Protein AF-A0A920EA12-F1 (afdb_monomer)

Radius of gyration: 15.2 Å; Cα contacts (8 Å, |Δi|>4): 174; chains: 1; bounding box: 34×19×50 Å

Mean predicted aligned error: 8.86 Å

pLDDT: mean 74.28, std 13.01, range [37.59, 93.5]

Sequence (93 aa):
MTLSNTHAVFYHITESSNSSDNLTNSNDGWNYKFRLHLTRLGQPQLVSLYQISIVDQSPKPKLSWKNEFELIHRKKDGSEEIYNLQKISPQMF

Secondary structure (DSSP, 8-state):
----SEEEEEEEEEEEEEE--TTSSS--EEEEEEEEEEEETT----EEEEEEEEEES-SS--EEEEETTEEEEE-TTS-EEEEEHHHH-GGG-

Structure (mmCIF, N/CA/C/O backbone):
data_AF-A0A920EA12-F1
#
_entry.id   AF-A0A920EA12-F1
#
loop_
_atom_sit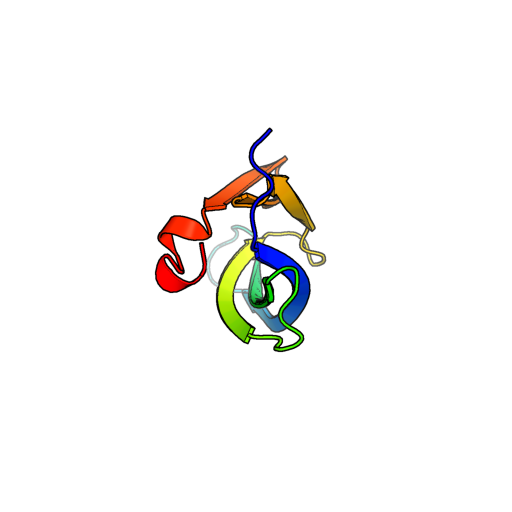e.group_PDB
_atom_site.id
_atom_site.type_symbol
_atom_site.label_atom_id
_atom_site.label_alt_id
_atom_site.label_comp_id
_atom_site.label_asym_id
_atom_site.label_entity_id
_atom_site.label_seq_id
_atom_site.pdbx_PDB_ins_code
_atom_site.Cartn_x
_atom_site.Cartn_y
_atom_site.Cartn_z
_atom_site.occupancy
_atom_site.B_iso_or_equiv
_atom_site.auth_seq_id
_atom_site.auth_comp_id
_atom_site.auth_asym_id
_atom_site.auth_atom_id
_atom_site.pdbx_PDB_model_num
ATOM 1 N N . MET A 1 1 ? 2.452 1.130 25.468 1.00 37.59 1 MET A N 1
ATOM 2 C CA . MET A 1 1 ? 2.196 0.767 24.061 1.00 37.59 1 MET A CA 1
ATOM 3 C C . MET A 1 1 ? 0.723 0.985 23.805 1.00 37.59 1 MET A C 1
ATOM 5 O O . MET A 1 1 ? -0.090 0.290 24.398 1.00 37.59 1 MET A O 1
ATOM 9 N N . THR A 1 2 ? 0.379 2.004 23.030 1.00 41.59 2 THR A N 1
ATOM 10 C CA . THR A 1 2 ? -0.998 2.237 22.594 1.00 41.59 2 THR A CA 1
ATOM 11 C C . THR A 1 2 ? -1.243 1.281 21.434 1.00 41.59 2 THR A C 1
ATOM 13 O O . THR A 1 2 ? -0.573 1.386 20.415 1.00 41.59 2 THR A O 1
ATOM 16 N N . LEU A 1 3 ? -2.114 0.289 21.609 1.00 50.06 3 LEU A N 1
ATOM 17 C CA . LEU A 1 3 ? -2.512 -0.589 20.510 1.00 50.06 3 LEU A CA 1
ATOM 18 C C . LEU A 1 3 ? -3.355 0.242 19.539 1.00 50.06 3 LEU A C 1
ATOM 20 O O . LEU A 1 3 ? -4.411 0.742 19.921 1.00 50.06 3 LEU A O 1
ATOM 24 N N . SER A 1 4 ? -2.884 0.424 18.305 1.00 56.97 4 SER A N 1
ATOM 25 C CA . SER A 1 4 ? -3.712 1.011 17.253 1.00 56.97 4 SER A CA 1
ATOM 26 C C . SER A 1 4 ? -4.927 0.127 16.999 1.00 56.97 4 SER A C 1
ATOM 28 O O . SE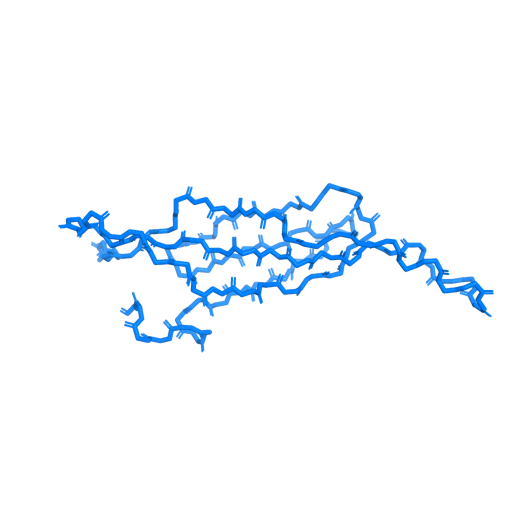R A 1 4 ? -4.816 -1.083 16.799 1.00 56.97 4 SER A O 1
ATOM 30 N N . ASN A 1 5 ? -6.102 0.749 16.972 1.00 64.50 5 ASN A N 1
ATOM 31 C CA . ASN A 1 5 ? -7.357 0.068 16.677 1.00 64.50 5 ASN A CA 1
ATOM 32 C C . ASN A 1 5 ? -7.487 -0.313 15.195 1.00 64.50 5 ASN A C 1
ATOM 34 O O . ASN A 1 5 ? -8.457 -0.975 14.840 1.00 64.50 5 ASN A O 1
ATOM 38 N N . THR A 1 6 ? -6.539 0.066 14.331 1.00 64.25 6 THR A N 1
ATOM 39 C CA . THR A 1 6 ? -6.604 -0.149 12.881 1.00 64.25 6 THR A CA 1
ATOM 40 C C . THR A 1 6 ? -5.377 -0.913 12.404 1.00 64.25 6 THR A C 1
ATOM 42 O O . THR A 1 6 ? -4.243 -0.496 12.624 1.00 64.25 6 THR A O 1
ATOM 45 N N . HIS A 1 7 ? -5.623 -2.035 11.732 1.00 66.81 7 HIS A N 1
ATOM 46 C CA . HIS A 1 7 ? -4.605 -2.883 11.123 1.00 66.81 7 HIS A CA 1
ATOM 47 C C . HIS A 1 7 ? -4.959 -3.086 9.651 1.00 66.81 7 HIS A C 1
ATOM 49 O O . HIS A 1 7 ? -6.122 -3.299 9.308 1.00 66.81 7 HIS A O 1
ATOM 55 N N . ALA A 1 8 ? -3.982 -3.058 8.749 1.00 67.94 8 ALA A N 1
ATOM 56 C CA . ALA A 1 8 ? -4.237 -3.579 7.414 1.00 67.94 8 ALA A CA 1
ATOM 57 C C . ALA A 1 8 ? -4.135 -5.091 7.397 1.00 67.94 8 ALA A C 1
ATOM 59 O O . ALA A 1 8 ? -3.260 -5.670 8.037 1.00 67.94 8 ALA A O 1
ATOM 60 N N . VAL A 1 9 ? -4.990 -5.710 6.594 1.00 69.25 9 VAL A N 1
ATOM 61 C CA . VAL A 1 9 ? -5.011 -7.168 6.477 1.00 69.25 9 VAL A CA 1
ATOM 62 C C . VAL A 1 9 ? -4.266 -7.613 5.224 1.00 69.25 9 VAL A C 1
ATOM 64 O O . VAL A 1 9 ? -3.507 -8.575 5.274 1.00 69.25 9 VAL A O 1
ATOM 67 N N . PHE A 1 10 ? -4.439 -6.908 4.102 1.00 73.25 10 PHE A N 1
ATOM 68 C CA . PHE A 1 10 ? -3.760 -7.223 2.844 1.00 73.25 10 PHE A CA 1
ATOM 69 C C . PHE A 1 10 ? -3.827 -6.057 1.845 1.00 73.25 10 PHE A C 1
ATOM 71 O O . PHE A 1 10 ? -4.660 -5.152 1.948 1.00 73.25 10 PHE A O 1
ATOM 78 N N . TYR A 1 11 ? -2.956 -6.109 0.839 1.00 76.06 11 TYR A N 1
ATOM 79 C CA . TYR A 1 11 ? -3.014 -5.277 -0.360 1.00 76.06 11 TYR A CA 1
ATOM 80 C C . TYR A 1 11 ? -3.149 -6.169 -1.598 1.00 76.06 11 TYR A C 1
ATOM 82 O O . TYR A 1 11 ? -2.774 -7.340 -1.568 1.00 76.06 11 TYR A O 1
ATOM 90 N N . HIS A 1 12 ? -3.654 -5.621 -2.702 1.00 80.00 12 HIS A N 1
ATOM 91 C CA . HIS A 1 12 ? -3.527 -6.255 -4.016 1.00 80.00 12 HIS A CA 1
ATOM 92 C C . HIS A 1 12 ? -3.201 -5.222 -5.091 1.00 80.00 12 HIS A C 1
ATOM 94 O O . HIS A 1 12 ? -3.564 -4.052 -4.968 1.00 80.00 12 HIS A O 1
ATOM 100 N N . ILE A 1 13 ? -2.521 -5.663 -6.146 1.00 80.00 13 ILE A N 1
ATOM 101 C CA . ILE A 1 13 ? -2.216 -4.845 -7.320 1.00 80.00 13 ILE A CA 1
ATOM 10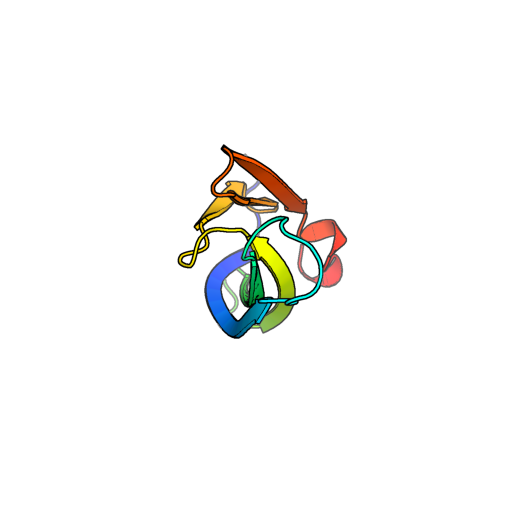2 C C . ILE A 1 13 ? -3.495 -4.742 -8.154 1.00 80.00 13 ILE A C 1
ATOM 104 O O . ILE A 1 13 ? -4.011 -5.757 -8.613 1.00 80.00 13 ILE A O 1
ATOM 108 N N . THR A 1 14 ? -4.032 -3.535 -8.314 1.00 77.50 14 THR A N 1
ATOM 109 C CA . THR A 1 14 ? -5.193 -3.277 -9.180 1.00 77.50 14 THR A CA 1
ATOM 110 C C . THR A 1 14 ? -4.783 -2.980 -10.612 1.00 77.50 14 THR A C 1
ATOM 112 O O . THR A 1 14 ? -5.537 -3.266 -11.532 1.00 77.50 14 THR A O 1
ATOM 115 N N . GLU A 1 15 ? -3.599 -2.400 -1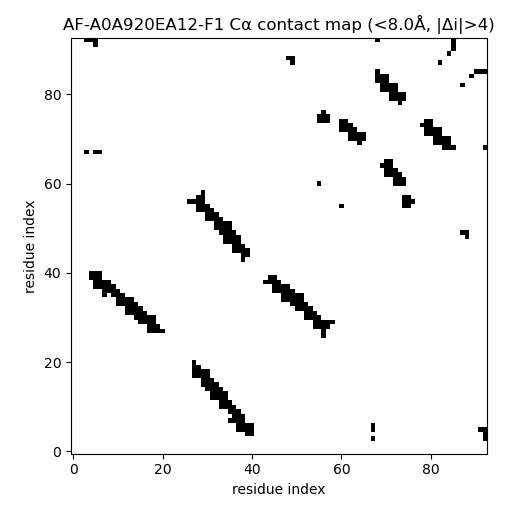0.802 1.00 77.38 15 GLU A N 1
ATOM 116 C CA . GLU A 1 15 ? -3.041 -2.094 -12.117 1.00 77.38 15 GLU A CA 1
ATOM 117 C C . GLU A 1 15 ? -1.531 -2.320 -12.069 1.00 77.38 15 GLU A C 1
ATOM 119 O O . GLU A 1 15 ? -0.876 -1.911 -11.107 1.00 77.38 15 GLU A O 1
ATOM 124 N N . SER A 1 16 ? -0.984 -2.952 -13.106 1.00 76.56 16 SER A N 1
ATOM 125 C CA . SER A 1 16 ? 0.456 -2.995 -13.357 1.00 76.56 16 SER A CA 1
ATOM 126 C C . SER A 1 16 ? 0.720 -2.732 -14.829 1.00 76.56 16 SER A C 1
ATOM 128 O O . SER A 1 16 ? 0.181 -3.441 -15.682 1.00 76.56 16 SER A O 1
ATOM 130 N N . SER A 1 17 ? 1.568 -1.758 -15.126 1.00 78.56 17 SER A N 1
ATOM 131 C CA . SER A 1 17 ? 1.998 -1.462 -16.488 1.00 78.56 17 SER A CA 1
ATOM 132 C C . SER A 1 17 ? 3.502 -1.251 -16.535 1.00 78.56 17 SER A C 1
ATOM 134 O O . SER A 1 17 ? 4.112 -0.758 -15.586 1.00 78.56 17 SER A O 1
ATOM 136 N N . ASN A 1 18 ? 4.102 -1.644 -17.652 1.00 75.06 18 ASN A N 1
ATOM 137 C CA . ASN A 1 18 ? 5.481 -1.306 -17.955 1.00 75.06 18 ASN A CA 1
ATOM 138 C C . ASN A 1 18 ? 5.476 0.050 -18.674 1.00 75.06 18 ASN A C 1
ATOM 140 O O . ASN A 1 18 ? 4.826 0.179 -19.712 1.00 75.06 18 ASN A O 1
ATOM 144 N N . SER A 1 19 ? 6.154 1.058 -18.128 1.00 63.88 19 SER A N 1
ATOM 145 C CA . SER A 1 19 ? 6.477 2.266 -18.885 1.00 63.88 19 SER A CA 1
ATOM 146 C C . SER A 1 19 ? 7.783 2.024 -19.627 1.00 63.88 19 SER A C 1
ATOM 148 O O . SER A 1 19 ? 8.859 2.385 -19.156 1.00 63.88 19 SER A O 1
ATOM 150 N N . SER A 1 20 ? 7.680 1.407 -20.800 1.00 53.50 20 SER A N 1
ATOM 151 C CA . SER A 1 20 ? 8.726 1.484 -21.813 1.00 53.50 20 SER A CA 1
ATOM 152 C C . SER A 1 20 ? 8.465 2.736 -22.653 1.00 53.50 20 SER A C 1
ATOM 154 O O . SER A 1 20 ? 7.961 2.636 -23.774 1.00 53.50 20 SER A O 1
ATOM 156 N N . ASP A 1 21 ? 8.705 3.925 -22.092 1.00 45.50 21 ASP A N 1
ATOM 157 C CA . ASP A 1 21 ? 8.628 5.148 -22.894 1.00 45.50 21 ASP A CA 1
ATOM 158 C C . ASP A 1 21 ? 9.882 5.219 -23.773 1.00 45.50 21 ASP A C 1
ATOM 160 O O . ASP A 1 21 ? 10.996 5.514 -23.340 1.00 45.50 21 ASP A O 1
ATOM 164 N N . ASN A 1 22 ? 9.683 4.839 -25.031 1.00 44.34 22 ASN A N 1
ATOM 165 C CA . ASN A 1 22 ? 10.700 4.441 -25.999 1.00 44.34 22 ASN A CA 1
ATOM 166 C C . ASN A 1 22 ? 11.417 5.640 -26.659 1.00 44.34 22 ASN A C 1
ATOM 168 O O . ASN A 1 22 ? 11.707 5.613 -27.853 1.00 44.34 22 ASN A O 1
ATOM 172 N N . LEU A 1 23 ? 11.655 6.728 -25.916 1.00 44.34 23 LEU A N 1
ATOM 173 C CA . LEU A 1 23 ? 12.203 7.978 -26.468 1.00 44.34 23 LEU A CA 1
ATOM 174 C C . LEU A 1 23 ? 13.454 8.508 -25.765 1.00 44.34 23 LEU A C 1
ATOM 176 O O . LEU A 1 23 ? 14.163 9.325 -26.349 1.00 44.34 23 LEU A O 1
ATOM 180 N N . THR A 1 24 ? 13.806 8.004 -24.584 1.00 44.56 24 THR A N 1
ATOM 181 C CA . THR A 1 24 ? 15.067 8.3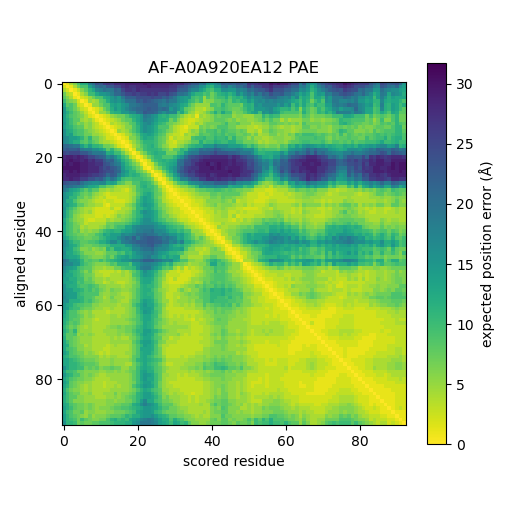56 -23.917 1.00 44.56 24 THR A CA 1
ATOM 182 C C . THR A 1 24 ? 15.537 7.185 -23.061 1.00 44.56 24 THR A C 1
ATOM 184 O O . THR A 1 24 ? 14.798 6.736 -22.194 1.00 44.56 24 THR A O 1
ATOM 187 N N . ASN A 1 25 ? 16.757 6.696 -23.304 1.00 45.38 25 ASN A N 1
ATOM 188 C CA . ASN A 1 25 ? 17.457 5.625 -22.574 1.00 45.38 25 ASN A CA 1
ATOM 189 C C . ASN A 1 25 ? 17.606 5.894 -21.056 1.00 45.38 25 ASN A C 1
ATOM 191 O O . ASN A 1 25 ? 18.714 6.090 -20.556 1.00 45.38 25 ASN A O 1
ATOM 195 N N . SER A 1 26 ? 16.523 5.892 -20.287 1.00 50.72 26 SER A N 1
ATOM 196 C CA . SER A 1 26 ? 16.598 6.011 -18.832 1.00 50.72 26 SER A CA 1
ATOM 197 C C . SER A 1 26 ? 15.429 5.303 -18.156 1.00 50.72 26 SER A C 1
ATOM 199 O O . SER A 1 26 ? 14.443 5.924 -17.772 1.00 50.72 26 SER A O 1
ATOM 201 N N . ASN A 1 27 ? 15.653 4.003 -17.955 1.00 54.97 27 ASN A N 1
ATOM 202 C CA . ASN A 1 27 ? 15.003 3.087 -17.018 1.00 54.97 27 ASN A CA 1
ATOM 203 C C . ASN A 1 27 ? 13.607 2.582 -17.395 1.00 54.97 27 ASN A C 1
ATOM 205 O O . ASN A 1 27 ? 12.599 3.221 -17.109 1.00 54.97 27 ASN A O 1
ATOM 209 N N . ASP A 1 28 ? 13.574 1.345 -17.900 1.00 65.06 28 ASP A N 1
ATOM 210 C CA . ASP A 1 28 ? 12.391 0.485 -17.866 1.00 65.06 28 ASP A CA 1
ATOM 211 C C . ASP A 1 28 ? 11.822 0.468 -16.437 1.00 65.06 28 ASP A C 1
ATOM 213 O O . ASP A 1 28 ? 12.447 -0.031 -15.492 1.00 65.06 28 ASP A O 1
ATOM 217 N N . GLY A 1 29 ? 10.654 1.083 -16.272 1.00 72.00 29 GLY A N 1
ATOM 218 C CA . GLY A 1 29 ? 9.978 1.252 -14.994 1.00 72.00 29 GLY A CA 1
ATOM 219 C C . GLY A 1 29 ? 8.635 0.540 -14.994 1.00 72.00 29 GLY A C 1
ATOM 220 O O . GLY A 1 29 ? 7.914 0.522 -15.987 1.00 72.00 29 GLY A O 1
ATOM 221 N N . TRP A 1 30 ? 8.274 -0.039 -13.862 1.00 79.31 30 TRP A N 1
ATOM 222 C CA . TRP A 1 30 ? 6.960 -0.602 -13.616 1.00 79.31 30 TRP A CA 1
ATOM 223 C C . TRP A 1 30 ? 6.138 0.369 -12.778 1.00 79.31 30 TRP A C 1
ATOM 225 O O . TRP A 1 30 ? 6.545 0.792 -11.693 1.00 79.31 30 TRP A O 1
ATOM 235 N N . ASN A 1 31 ? 4.951 0.697 -13.275 1.00 80.75 31 ASN A N 1
ATOM 236 C CA . ASN A 1 31 ? 3.952 1.449 -12.536 1.00 80.75 31 ASN A CA 1
ATOM 237 C C . ASN A 1 31 ? 2.977 0.461 -11.912 1.00 80.75 31 ASN A C 1
ATOM 239 O O . ASN A 1 31 ? 2.397 -0.372 -12.615 1.00 80.75 31 ASN A O 1
ATOM 243 N N . TYR A 1 32 ? 2.765 0.578 -10.605 1.00 81.62 32 TYR A N 1
ATOM 244 C CA . TYR A 1 32 ? 1.768 -0.213 -9.897 1.00 81.62 32 TYR A CA 1
ATOM 245 C C . TYR A 1 32 ? 0.774 0.695 -9.199 1.00 81.62 32 TYR A C 1
ATOM 247 O O . TYR A 1 32 ? 1.152 1.677 -8.559 1.00 81.62 32 TYR A O 1
ATOM 255 N N . LYS A 1 33 ? -0.498 0.306 -9.242 1.00 82.56 33 LYS A N 1
ATOM 256 C CA . LYS A 1 33 ? -1.494 0.789 -8.287 1.00 82.56 33 LYS A CA 1
ATOM 257 C C . LYS A 1 33 ? -1.880 -0.347 -7.364 1.00 82.56 33 LYS A C 1
ATOM 259 O O . LYS A 1 33 ? -2.325 -1.394 -7.832 1.00 82.56 33 LYS A O 1
ATOM 264 N N . PHE A 1 34 ? -1.753 -0.137 -6.061 1.00 79.88 34 PHE A N 1
ATOM 265 C CA . PHE A 1 34 ? -2.257 -1.065 -5.055 1.00 79.88 34 PHE A 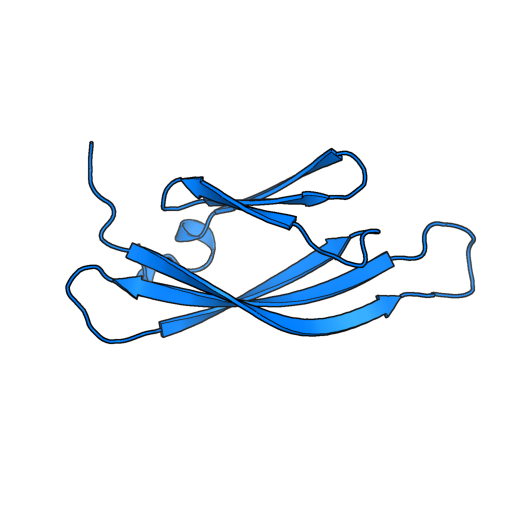CA 1
ATOM 266 C C . PHE A 1 34 ? -3.525 -0.546 -4.443 1.00 79.88 34 PHE A C 1
ATOM 268 O O . PHE A 1 34 ? -3.592 0.623 -4.082 1.00 79.88 34 PHE A O 1
ATOM 275 N N . ARG A 1 35 ? -4.467 -1.447 -4.192 1.00 82.12 35 ARG A N 1
ATOM 276 C CA . ARG A 1 35 ? -5.557 -1.184 -3.266 1.00 82.12 35 ARG A CA 1
ATOM 277 C C . ARG A 1 35 ? -5.221 -1.754 -1.897 1.00 82.12 35 ARG A C 1
ATOM 279 O O . ARG A 1 35 ? -4.995 -2.959 -1.769 1.00 82.12 35 ARG A O 1
ATOM 286 N N . LEU A 1 36 ? -5.209 -0.886 -0.890 1.00 82.31 36 LEU A N 1
ATOM 287 C CA . LEU A 1 36 ? -5.014 -1.268 0.505 1.00 82.31 36 LEU A CA 1
ATOM 288 C C . LEU A 1 36 ? -6.365 -1.482 1.200 1.00 82.31 36 LEU A C 1
ATOM 290 O O . LEU A 1 36 ? -7.259 -0.633 1.108 1.00 82.31 36 LEU A O 1
ATOM 294 N N . HIS A 1 37 ? -6.489 -2.604 1.912 1.00 80.56 37 HIS A N 1
ATOM 295 C CA . HIS A 1 37 ? -7.667 -2.944 2.711 1.00 80.56 37 HIS A CA 1
ATOM 296 C C . HIS A 1 37 ? -7.319 -2.886 4.193 1.00 80.56 37 HIS A C 1
ATOM 298 O O . HIS A 1 37 ? -6.426 -3.604 4.658 1.00 80.56 37 HIS A O 1
ATOM 304 N N . LEU A 1 38 ? -8.030 -2.032 4.930 1.00 76.50 38 LEU A N 1
ATOM 305 C CA . LEU A 1 38 ? -7.868 -1.897 6.374 1.00 76.50 38 LEU A CA 1
ATOM 306 C C . LEU A 1 38 ? -9.044 -2.540 7.106 1.00 76.50 38 LEU A C 1
ATOM 308 O O . LEU A 1 38 ? -10.184 -2.503 6.640 1.00 76.50 38 LEU A O 1
ATOM 312 N N . THR A 1 39 ? -8.753 -3.097 8.275 1.00 73.00 39 THR A N 1
ATOM 313 C CA . THR A 1 39 ? -9.745 -3.557 9.242 1.00 73.00 39 THR A CA 1
ATOM 314 C C . THR A 1 39 ? -9.513 -2.862 10.574 1.00 73.00 39 THR A C 1
ATOM 316 O O . THR A 1 39 ? -8.378 -2.558 10.951 1.00 73.00 39 THR A O 1
ATOM 319 N N . ARG A 1 40 ? -10.590 -2.637 11.323 1.00 69.75 40 ARG A N 1
ATOM 320 C CA . ARG A 1 40 ? -10.487 -2.223 12.722 1.00 69.75 40 ARG A CA 1
ATOM 321 C C . ARG A 1 40 ? -10.544 -3.442 13.633 1.00 69.75 40 ARG A C 1
ATOM 323 O O . ARG A 1 40 ? -11.294 -4.382 13.379 1.00 69.75 40 ARG A O 1
ATOM 330 N N . LEU A 1 41 ? -9.751 -3.430 14.697 1.00 66.31 41 LEU A N 1
ATOM 331 C CA . LEU A 1 41 ? -9.796 -4.448 15.736 1.00 66.31 41 LEU A CA 1
ATOM 332 C C . LEU A 1 41 ? -11.194 -4.434 16.373 1.00 66.31 41 LEU A C 1
ATOM 334 O O . LEU A 1 41 ? -11.688 -3.386 16.781 1.00 66.31 41 LEU A O 1
ATOM 338 N N . GLY A 1 42 ? -11.854 -5.592 16.416 1.00 67.38 42 GLY A N 1
ATOM 339 C CA . GLY A 1 42 ? -13.213 -5.718 16.953 1.00 67.38 42 GLY A CA 1
ATOM 340 C C . GLY A 1 42 ? -14.337 -5.259 16.015 1.00 67.38 42 GLY A C 1
ATOM 341 O O . GLY A 1 42 ? -15.499 -5.341 16.406 1.00 67.38 42 GLY A O 1
ATOM 342 N N . GLN A 1 43 ? -14.037 -4.827 14.783 1.00 65.88 43 GLN A N 1
ATOM 343 C CA . GLN A 1 43 ? -15.053 -4.579 13.756 1.00 65.88 43 GLN A CA 1
ATOM 344 C C . GLN A 1 43 ? -14.858 -5.547 12.580 1.00 65.88 43 GLN A C 1
ATOM 346 O O . GLN A 1 43 ? -13.793 -5.553 11.969 1.00 65.88 43 GLN A O 1
ATOM 351 N N . PRO A 1 44 ? -15.875 -6.350 12.218 1.00 61.06 44 PRO A N 1
ATOM 352 C CA . PRO A 1 44 ? -15.760 -7.340 11.143 1.00 61.06 44 PRO A CA 1
ATOM 353 C C . PRO A 1 44 ? -15.746 -6.716 9.738 1.00 61.06 44 PRO A C 1
ATOM 355 O O . PRO A 1 44 ? -15.606 -7.427 8.744 1.00 61.06 44 PRO A O 1
ATOM 358 N N . GLN A 1 45 ? -15.941 -5.401 9.630 1.00 65.75 45 GLN A N 1
ATOM 359 C CA . GLN A 1 45 ? -16.116 -4.729 8.352 1.00 65.75 45 GLN A CA 1
ATOM 360 C C . GLN A 1 45 ? -14.759 -4.342 7.753 1.00 65.75 45 GLN A C 1
ATOM 362 O O . GLN A 1 45 ? -14.075 -3.441 8.239 1.00 65.75 45 GLN A O 1
ATOM 367 N N . LEU A 1 46 ? -14.390 -5.035 6.675 1.00 68.75 46 LEU A N 1
ATOM 368 C CA . LEU A 1 46 ? -13.266 -4.676 5.817 1.00 68.75 46 LEU A CA 1
ATOM 369 C C . LEU A 1 46 ? -13.602 -3.379 5.074 1.00 68.75 46 LEU A C 1
ATOM 371 O O . LEU A 1 46 ? -14.633 -3.306 4.403 1.00 68.75 46 LEU A O 1
ATOM 375 N N . VAL A 1 47 ? -12.722 -2.381 5.143 1.00 66.19 47 VAL A N 1
ATOM 376 C CA . VAL A 1 47 ? -12.869 -1.156 4.353 1.00 66.19 47 VAL A CA 1
ATOM 377 C C . VAL A 1 47 ? -11.735 -1.074 3.335 1.00 66.19 47 VAL A C 1
ATOM 379 O O . VAL A 1 47 ? -10.551 -1.019 3.679 1.00 66.19 47 VAL A O 1
ATOM 382 N N . SER A 1 48 ? -12.105 -1.074 2.054 1.00 68.25 48 SER A N 1
ATOM 383 C CA . SER A 1 48 ? -11.198 -0.782 0.943 1.00 68.25 48 SER A CA 1
ATOM 384 C C . SER A 1 48 ? -11.044 0.727 0.829 1.00 68.25 48 SER A C 1
ATOM 386 O O . SER A 1 48 ? -12.012 1.411 0.511 1.00 68.25 48 SER A O 1
ATOM 388 N N . LEU A 1 49 ? -9.857 1.259 1.107 1.00 63.88 49 LEU A N 1
ATOM 389 C CA . LEU A 1 49 ? -9.754 2.695 1.388 1.00 63.88 49 LEU A CA 1
ATOM 390 C C . LEU A 1 49 ? -8.914 3.468 0.393 1.00 63.88 49 LEU A C 1
ATOM 392 O O . LEU A 1 49 ? -9.232 4.617 0.107 1.00 63.88 49 LEU A O 1
ATOM 396 N N . TYR A 1 50 ? -7.833 2.872 -0.110 1.00 71.38 50 TYR A N 1
ATOM 397 C CA . TYR A 1 50 ? -6.811 3.680 -0.760 1.00 71.38 50 TYR A CA 1
ATOM 398 C C . TYR A 1 50 ? -6.160 3.006 -1.957 1.00 71.38 50 TYR A C 1
ATOM 400 O O . TYR A 1 50 ? -5.926 1.797 -1.940 1.00 71.38 50 TYR A O 1
ATOM 408 N N . GLN A 1 51 ? -5.854 3.821 -2.969 1.00 73.62 51 GLN A N 1
ATOM 409 C CA . GLN A 1 51 ? -5.012 3.461 -4.101 1.00 73.62 51 GLN A CA 1
ATOM 410 C C . GLN A 1 51 ? -3.618 4.073 -3.930 1.00 73.62 51 GLN A C 1
ATOM 412 O O . GLN A 1 51 ? -3.438 5.271 -4.138 1.00 73.62 51 GLN A O 1
ATOM 417 N N . ILE A 1 52 ? -2.633 3.251 -3.568 1.00 79.12 52 ILE A N 1
ATOM 418 C CA . ILE A 1 52 ? -1.222 3.655 -3.530 1.00 79.12 52 ILE A CA 1
ATOM 419 C C . ILE A 1 52 ? -0.675 3.504 -4.946 1.00 79.12 52 ILE A C 1
ATOM 421 O O . ILE A 1 52 ? -0.626 2.386 -5.456 1.00 79.12 52 ILE A O 1
ATOM 425 N N . SER A 1 53 ? -0.269 4.604 -5.576 1.00 81.81 53 SER A N 1
ATOM 426 C CA . SER A 1 53 ? 0.479 4.547 -6.836 1.00 81.81 53 SER A CA 1
ATOM 427 C C . SER A 1 53 ? 1.970 4.550 -6.524 1.00 81.81 53 SER A C 1
ATOM 429 O O . SER A 1 53 ? 2.440 5.446 -5.824 1.00 81.81 53 SER A O 1
ATOM 431 N N . ILE A 1 54 ? 2.698 3.558 -7.027 1.00 81.44 54 ILE A N 1
ATOM 432 C CA . ILE A 1 54 ? 4.155 3.484 -6.911 1.00 81.44 54 ILE A CA 1
ATOM 433 C C . ILE A 1 54 ? 4.776 3.342 -8.295 1.00 81.44 54 ILE A C 1
ATOM 435 O O . ILE A 1 54 ? 4.161 2.796 -9.217 1.00 81.44 54 ILE A O 1
ATOM 439 N N . VAL A 1 55 ? 6.038 3.744 -8.387 1.00 80.62 55 VAL A N 1
ATOM 440 C CA . VAL A 1 55 ? 6.895 3.481 -9.540 1.00 80.62 55 VAL A CA 1
ATOM 441 C C . VAL A 1 55 ? 8.160 2.797 -9.033 1.00 80.62 55 VAL A C 1
ATOM 443 O O . VAL A 1 55 ? 8.824 3.310 -8.128 1.00 80.62 55 VAL A O 1
ATOM 446 N N . ASP A 1 56 ? 8.480 1.632 -9.591 1.00 80.38 56 ASP A N 1
ATOM 447 C CA . ASP A 1 56 ? 9.685 0.867 -9.260 1.00 80.38 56 ASP A CA 1
ATOM 448 C C . ASP A 1 56 ? 10.278 0.245 -10.527 1.00 80.38 56 ASP A C 1
ATOM 450 O O . ASP A 1 56 ? 9.574 -0.086 -11.468 1.00 80.38 56 ASP A O 1
ATOM 454 N N . GLN A 1 57 ? 11.585 0.029 -10.549 1.00 81.00 57 GLN A N 1
ATOM 455 C CA . GLN A 1 57 ? 12.258 -0.754 -11.587 1.00 81.00 57 GLN A CA 1
ATOM 456 C C . GLN A 1 57 ? 12.106 -2.269 -11.358 1.00 81.00 57 GLN A C 1
ATOM 458 O O . GLN A 1 57 ? 12.513 -3.085 -12.190 1.00 81.00 57 GLN A O 1
ATOM 463 N N . SER A 1 58 ? 11.593 -2.680 -10.194 1.00 80.38 58 SER A N 1
ATOM 464 C CA . SER A 1 58 ? 11.310 -4.081 -9.886 1.00 80.38 58 SER A CA 1
ATOM 465 C C . SER A 1 58 ? 9.964 -4.523 -10.471 1.00 80.38 58 SER A C 1
ATOM 467 O O . SER A 1 58 ? 8.954 -3.896 -10.165 1.00 80.38 58 SER A O 1
ATOM 469 N N . PRO A 1 59 ? 9.897 -5.676 -11.170 1.00 75.12 59 PRO A N 1
ATOM 470 C CA . PRO A 1 59 ? 8.631 -6.302 -11.551 1.00 75.12 59 PRO A CA 1
ATOM 471 C C . PRO A 1 59 ? 7.861 -6.879 -10.339 1.00 75.12 59 PRO A C 1
ATOM 473 O O . PRO A 1 59 ? 6.741 -7.376 -10.470 1.00 75.12 59 PRO A O 1
ATOM 476 N N . LYS A 1 60 ? 8.497 -6.895 -9.158 1.00 81.88 60 LYS A N 1
ATOM 477 C CA . LYS A 1 60 ? 7.958 -7.403 -7.894 1.00 81.88 60 LYS A CA 1
ATOM 478 C C . LYS A 1 60 ? 8.109 -6.321 -6.826 1.00 81.88 60 LYS A C 1
ATOM 480 O O . LYS A 1 60 ? 9.195 -6.210 -6.244 1.00 81.88 60 LYS A O 1
ATOM 485 N N . PRO A 1 61 ? 7.065 -5.527 -6.575 1.00 80.06 61 PRO A N 1
ATOM 486 C CA . PRO A 1 61 ? 7.136 -4.464 -5.591 1.00 80.06 61 PRO A CA 1
ATOM 487 C C . PRO A 1 61 ? 7.219 -5.037 -4.175 1.00 80.06 61 PRO A C 1
ATOM 489 O O . PRO A 1 61 ? 6.619 -6.072 -3.871 1.00 80.06 61 PRO A O 1
ATOM 492 N N . LYS A 1 62 ? 7.974 -4.369 -3.301 1.00 87.25 62 LYS A N 1
ATOM 493 C CA . LYS A 1 62 ? 8.181 -4.804 -1.913 1.00 87.25 62 LYS A CA 1
ATOM 494 C C . LYS A 1 62 ? 7.541 -3.819 -0.949 1.00 87.25 62 LYS A C 1
ATOM 496 O O . LYS A 1 62 ? 8.128 -2.788 -0.630 1.00 87.25 62 LYS A O 1
ATOM 501 N N . LEU A 1 63 ? 6.347 -4.169 -0.479 1.00 86.31 63 LEU A N 1
ATOM 502 C CA . LEU A 1 63 ? 5.627 -3.431 0.554 1.00 86.31 63 LEU A CA 1
ATOM 503 C C . LEU A 1 63 ? 5.744 -4.145 1.901 1.00 86.31 63 LEU A C 1
ATOM 505 O O . LEU A 1 63 ? 5.530 -5.356 1.988 1.00 86.31 63 LEU A O 1
ATOM 509 N N . SER A 1 64 ? 6.041 -3.388 2.950 1.00 86.62 64 SER A N 1
ATOM 510 C CA . SER A 1 64 ? 6.119 -3.882 4.327 1.00 86.62 64 SER A CA 1
ATOM 511 C C . SER A 1 64 ? 5.632 -2.833 5.317 1.00 86.62 64 SER A C 1
ATOM 513 O O . SER A 1 64 ? 5.774 -1.637 5.082 1.00 86.62 64 SER A O 1
ATOM 515 N N . TRP A 1 65 ? 5.103 -3.274 6.453 1.00 85.44 65 TRP A N 1
ATOM 516 C CA . TRP A 1 65 ? 4.720 -2.390 7.552 1.00 85.44 65 TRP A CA 1
ATOM 517 C C . TRP A 1 65 ? 5.948 -1.928 8.333 1.00 85.44 65 TRP A C 1
ATOM 519 O O . TRP A 1 65 ? 6.787 -2.749 8.699 1.00 85.44 65 TRP A O 1
ATOM 529 N N . LYS A 1 66 ? 6.041 -0.624 8.602 1.00 86.94 66 LYS A N 1
ATOM 530 C CA . LYS A 1 66 ? 7.040 -0.054 9.520 1.00 86.94 66 LYS A CA 1
ATOM 531 C C . LYS A 1 66 ? 6.511 -0.007 10.951 1.00 86.94 66 LYS A C 1
ATOM 533 O O . LYS A 1 66 ? 7.233 -0.297 11.896 1.00 86.94 66 LYS A O 1
ATOM 538 N N . ASN A 1 67 ? 5.252 0.384 11.082 1.00 84.94 67 ASN A N 1
ATOM 539 C CA . ASN A 1 67 ? 4.444 0.401 12.298 1.00 84.94 67 ASN A CA 1
ATOM 540 C C . ASN A 1 67 ? 2.969 0.355 11.873 1.00 84.94 67 ASN A C 1
ATOM 542 O O . ASN A 1 67 ? 2.679 0.272 10.685 1.00 84.94 67 ASN A O 1
ATOM 546 N N . GLU A 1 68 ? 2.035 0.429 12.810 1.00 77.88 68 GLU A N 1
ATOM 547 C CA . GLU A 1 68 ? 0.589 0.395 12.550 1.00 77.88 68 GLU A CA 1
ATOM 548 C C . GLU A 1 68 ? 0.050 1.494 11.603 1.00 77.88 68 GLU A C 1
ATOM 550 O O . GLU A 1 68 ? -1.049 1.358 11.066 1.00 77.88 68 GLU A O 1
ATOM 555 N N . PHE A 1 69 ? 0.801 2.578 11.391 1.00 82.44 69 PHE A N 1
ATOM 556 C CA . PHE A 1 69 ? 0.374 3.767 10.651 1.00 82.44 69 PHE A CA 1
ATOM 557 C C . PHE A 1 69 ? 1.163 3.989 9.361 1.00 82.44 69 PHE A C 1
ATOM 559 O O . PHE A 1 69 ? 0.762 4.805 8.531 1.00 82.44 69 PHE A O 1
ATOM 566 N N . GLU A 1 70 ? 2.297 3.314 9.190 1.00 86.62 70 GLU A N 1
ATOM 567 C CA . GLU A 1 70 ? 3.253 3.588 8.123 1.00 86.62 70 GLU A CA 1
ATOM 568 C C . GLU A 1 70 ? 3.564 2.329 7.314 1.00 86.62 70 GLU A C 1
ATOM 570 O O . GLU A 1 70 ? 4.022 1.310 7.842 1.00 86.62 70 GLU A O 1
ATOM 575 N N . LEU A 1 71 ? 3.377 2.440 5.999 1.00 87.50 71 LEU A N 1
ATOM 576 C CA . LEU A 1 71 ? 3.791 1.437 5.025 1.00 87.50 71 LEU A CA 1
ATOM 577 C C . LEU A 1 71 ? 5.089 1.894 4.353 1.00 87.50 71 LEU A C 1
ATOM 579 O O . LEU A 1 71 ? 5.185 3.035 3.907 1.00 87.50 71 LEU A O 1
ATOM 583 N N . ILE A 1 72 ? 6.070 1.005 4.254 1.00 91.12 72 ILE A N 1
ATOM 584 C CA . ILE A 1 72 ? 7.291 1.214 3.476 1.00 91.12 72 ILE A CA 1
ATOM 585 C C . ILE A 1 72 ? 7.163 0.482 2.148 1.00 91.12 72 ILE A C 1
ATOM 587 O O . ILE A 1 72 ? 6.829 -0.705 2.110 1.00 91.12 72 ILE A O 1
ATOM 591 N N . HIS A 1 73 ? 7.513 1.180 1.077 1.00 90.12 73 HIS A N 1
ATOM 592 C CA . HIS A 1 73 ? 7.886 0.597 -0.198 1.00 90.12 73 HIS A CA 1
ATOM 593 C C . 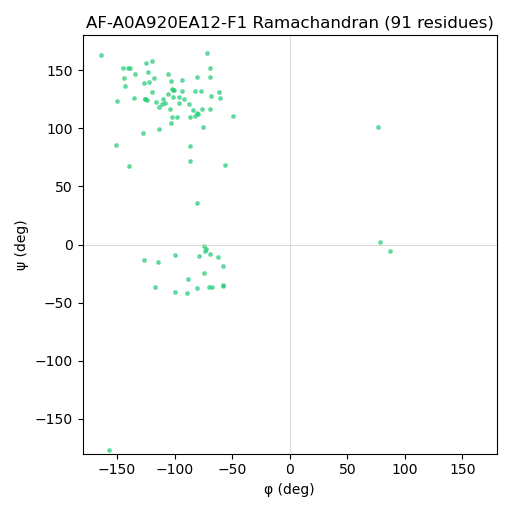HIS A 1 73 ? 9.406 0.666 -0.355 1.00 90.12 73 HIS A C 1
ATOM 595 O O . HIS A 1 73 ? 9.971 1.758 -0.407 1.00 90.12 73 HIS A O 1
ATOM 601 N N . ARG A 1 74 ? 10.073 -0.491 -0.426 1.00 92.19 74 ARG A N 1
ATOM 602 C CA . ARG A 1 74 ? 11.517 -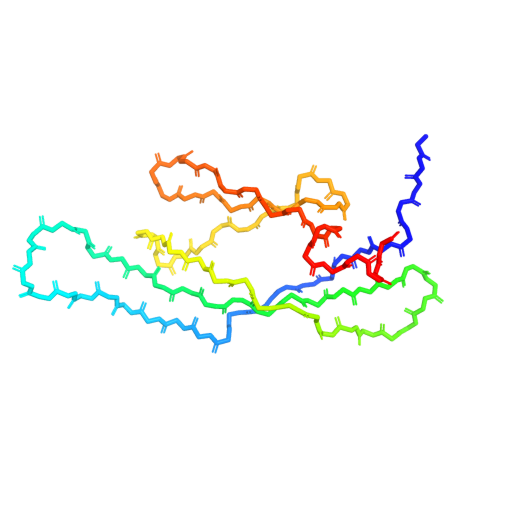0.559 -0.687 1.00 92.19 74 ARG A CA 1
ATOM 603 C C . ARG A 1 74 ? 11.756 -0.849 -2.164 1.00 92.19 74 ARG A C 1
ATOM 605 O O . ARG A 1 74 ? 11.504 -1.971 -2.611 1.00 92.19 74 ARG A O 1
ATOM 612 N N . LYS A 1 75 ? 12.259 0.150 -2.886 1.00 89.19 75 LYS A N 1
ATOM 613 C CA . LYS A 1 75 ? 12.537 0.076 -4.323 1.00 89.19 75 LYS A CA 1
ATOM 614 C C . LYS A 1 75 ? 13.740 -0.807 -4.626 1.00 89.19 75 LYS A C 1
ATOM 616 O O . LYS A 1 75 ? 14.555 -1.122 -3.752 1.00 89.19 75 LYS A O 1
ATOM 621 N N . LYS A 1 76 ? 13.882 -1.186 -5.897 1.00 85.88 76 LYS A N 1
ATOM 622 C CA . LYS A 1 76 ? 15.024 -1.976 -6.382 1.00 85.88 76 LYS A CA 1
ATOM 623 C C . LYS A 1 76 ? 16.380 -1.309 -6.132 1.00 85.88 76 LYS A C 1
ATOM 625 O O . LYS A 1 76 ? 17.345 -2.012 -5.849 1.00 85.88 76 LYS A O 1
ATOM 630 N N . ASP A 1 77 ? 16.444 0.016 -6.234 1.00 86.06 77 ASP A N 1
ATOM 631 C CA . ASP A 1 77 ? 17.660 0.812 -6.016 1.00 86.06 77 ASP A CA 1
ATOM 632 C C . ASP A 1 77 ? 18.046 0.950 -4.529 1.00 86.06 77 ASP A C 1
ATOM 634 O O . ASP A 1 77 ? 19.076 1.538 -4.207 1.00 86.06 77 ASP A O 1
ATOM 638 N N . GLY A 1 78 ? 17.244 0.382 -3.622 1.00 87.81 78 GLY A N 1
ATOM 639 C CA . GLY A 1 78 ? 17.451 0.441 -2.179 1.00 87.81 78 GLY A CA 1
ATOM 640 C C . GLY A 1 78 ? 16.834 1.667 -1.509 1.00 87.81 78 GLY A C 1
ATOM 641 O O . GLY A 1 78 ? 16.841 1.729 -0.281 1.00 87.81 78 GLY A O 1
ATOM 642 N N . SER A 1 79 ? 16.270 2.609 -2.272 1.00 90.56 79 SER A N 1
ATOM 643 C CA . SER A 1 79 ? 15.526 3.731 -1.705 1.00 90.56 79 SER A CA 1
ATOM 644 C C . SER A 1 79 ? 14.206 3.270 -1.082 1.00 90.56 79 SER A C 1
ATOM 646 O O . SER A 1 79 ? 13.613 2.256 -1.470 1.00 90.56 79 SER A O 1
ATOM 648 N N . GLU A 1 80 ? 13.750 4.019 -0.082 1.00 93.50 80 GLU A N 1
ATOM 649 C CA . GLU A 1 80 ? 12.508 3.740 0.629 1.00 93.50 80 GLU A CA 1
ATOM 650 C C . GLU A 1 80 ? 11.539 4.908 0.493 1.00 93.50 80 GLU A C 1
ATOM 652 O O . GLU A 1 80 ? 11.884 6.062 0.746 1.00 93.50 80 GLU A O 1
ATOM 657 N N . GLU A 1 81 ? 10.300 4.589 0.135 1.00 91.19 81 GLU A N 1
ATOM 658 C CA . GLU A 1 81 ? 9.171 5.508 0.204 1.00 91.19 81 GLU A CA 1
ATOM 659 C C . GLU A 1 81 ? 8.284 5.121 1.383 1.00 91.19 81 GLU A C 1
ATOM 661 O O . GLU A 1 81 ? 7.898 3.960 1.535 1.00 91.19 81 GLU A O 1
ATOM 666 N N . ILE A 1 82 ? 7.959 6.101 2.226 1.00 91.62 82 ILE A N 1
ATOM 667 C CA . ILE A 1 82 ? 7.131 5.905 3.417 1.00 91.62 82 ILE A CA 1
ATOM 668 C C . ILE A 1 82 ? 5.765 6.546 3.182 1.00 91.62 82 ILE A C 1
ATOM 670 O O . ILE A 1 82 ? 5.657 7.755 2.972 1.00 91.62 82 ILE A O 1
ATOM 674 N N . TYR A 1 83 ? 4.715 5.741 3.290 1.00 86.81 83 TYR A N 1
ATOM 675 C CA . TYR A 1 83 ? 3.327 6.176 3.210 1.00 86.81 83 TYR A CA 1
ATOM 676 C C . TYR A 1 83 ? 2.735 6.244 4.613 1.00 86.81 83 TYR A C 1
ATOM 678 O O . TYR A 1 83 ? 2.488 5.215 5.243 1.00 86.81 83 TYR A O 1
ATOM 686 N N . ASN A 1 84 ? 2.489 7.460 5.100 1.00 87.12 84 ASN A N 1
ATOM 687 C CA . ASN A 1 84 ? 1.775 7.674 6.354 1.00 87.12 84 ASN A CA 1
ATOM 688 C C . ASN A 1 84 ? 0.261 7.585 6.107 1.00 87.12 84 ASN A C 1
ATOM 690 O O . ASN A 1 84 ? -0.339 8.459 5.478 1.00 87.12 84 ASN A O 1
ATOM 694 N N . LEU A 1 85 ? -0.359 6.529 6.621 1.00 81.25 85 LEU A N 1
ATOM 695 C CA . LEU A 1 85 ? -1.763 6.217 6.382 1.00 81.25 85 LEU A CA 1
ATOM 696 C C . LEU A 1 85 ? -2.721 7.122 7.158 1.00 81.25 85 LEU A C 1
ATOM 698 O O . LEU A 1 85 ? -3.837 7.337 6.692 1.00 81.25 85 LEU A O 1
ATOM 702 N N . GLN A 1 86 ? -2.286 7.712 8.275 1.00 81.12 86 GLN A N 1
ATOM 703 C CA . GLN A 1 86 ? -3.078 8.716 8.995 1.00 81.12 86 GLN A CA 1
ATOM 704 C C . GLN A 1 86 ? -3.223 9.994 8.168 1.00 81.12 86 GLN A C 1
ATOM 706 O O . GLN A 1 86 ? -4.281 10.609 8.162 1.00 81.12 86 GLN A O 1
ATOM 711 N N . LYS A 1 87 ? -2.184 10.384 7.418 1.00 84.88 87 LYS A N 1
ATOM 712 C CA . LYS A 1 87 ? -2.265 11.536 6.505 1.00 84.88 87 LYS A CA 1
ATOM 713 C C . LYS A 1 87 ? -3.151 11.254 5.297 1.00 84.88 87 LYS A C 1
ATOM 715 O O . LYS A 1 87 ? -3.838 12.148 4.818 1.00 84.88 87 LYS A O 1
ATOM 720 N N . ILE A 1 88 ? -3.112 10.023 4.797 1.00 78.94 88 ILE A N 1
ATOM 721 C CA . ILE A 1 88 ? -3.826 9.621 3.582 1.00 78.94 88 ILE A CA 1
ATOM 722 C C . ILE A 1 88 ? -5.310 9.339 3.865 1.00 78.94 88 ILE A C 1
ATOM 724 O O . ILE A 1 88 ? -6.165 9.659 3.045 1.00 78.94 88 ILE A O 1
ATOM 728 N N . SER A 1 89 ? -5.625 8.742 5.014 1.00 73.06 89 SER A N 1
ATOM 729 C CA . SER A 1 89 ? -6.986 8.370 5.412 1.00 73.06 89 SER A CA 1
ATOM 730 C C . SER A 1 89 ? -7.220 8.660 6.903 1.00 73.06 89 SER A C 1
ATOM 732 O O . SER A 1 89 ? -7.422 7.725 7.686 1.00 73.06 89 SER A O 1
ATOM 734 N N . PRO A 1 90 ? -7.235 9.943 7.309 1.00 76.00 90 PRO A N 1
ATOM 735 C CA . PRO A 1 90 ? -7.309 10.340 8.716 1.00 76.00 90 PRO A CA 1
ATOM 736 C C . PRO A 1 90 ? -8.545 9.799 9.432 1.00 76.00 90 PRO A C 1
ATOM 738 O O . PRO A 1 90 ? -8.442 9.391 10.573 1.00 76.00 90 PRO A O 1
ATOM 741 N N . GLN A 1 91 ? -9.699 9.681 8.765 1.00 73.31 91 GLN A N 1
ATOM 742 C CA . GLN A 1 91 ? -10.915 9.136 9.394 1.00 73.31 91 GLN A CA 1
ATOM 743 C C . GLN A 1 91 ? -10.810 7.671 9.870 1.00 73.31 91 GLN A C 1
ATOM 745 O O . GLN A 1 91 ? -11.718 7.171 10.539 1.00 73.31 91 GLN A O 1
ATOM 750 N N . MET A 1 92 ? -9.752 6.949 9.489 1.00 68.44 92 MET A N 1
ATOM 751 C CA . MET A 1 92 ? -9.573 5.531 9.810 1.00 68.44 92 MET A CA 1
ATOM 752 C C . MET A 1 92 ? -8.633 5.274 10.985 1.00 68.44 92 MET A C 1
ATOM 754 O O . MET A 1 92 ? -8.589 4.133 11.446 1.00 68.44 92 MET A O 1
ATOM 758 N N . PHE A 1 93 ? -7.939 6.296 11.480 1.00 69.75 93 PHE A N 1
ATOM 759 C CA . PHE A 1 93 ? -6.951 6.205 12.552 1.00 69.75 93 PHE A CA 1
ATOM 760 C C . PHE A 1 93 ? -7.226 7.249 13.630 1.00 69.75 93 PHE A C 1
ATOM 762 O O . PHE A 1 93 ? -6.941 6.933 14.803 1.00 69.75 93 PHE A O 1
#

Solvent-accessible surface area (backbone atoms only — not comparable to full-atom values): 5698 Å² total; per-residue (Å²): 135,86,80,71,58,34,44,71,80,53,71,48,77,77,42,77,48,74,49,72,67,91,82,60,103,72,69,71,29,30,39,36,30,29,41,41,31,38,31,39,73,96,44,94,63,75,42,81,76,44,74,50,76,48,77,28,67,37,98,68,82,44,75,46,77,77,53,82,51,31,40,34,38,50,39,73,90,70,50,74,48,76,46,54,44,49,80,74,43,50,95,68,106

Foldseek 3Di:
DDDAQKAWDDKDWPDWDWPPVPPDPDAGKIKTWIFTWMDGHPGPDIDGAD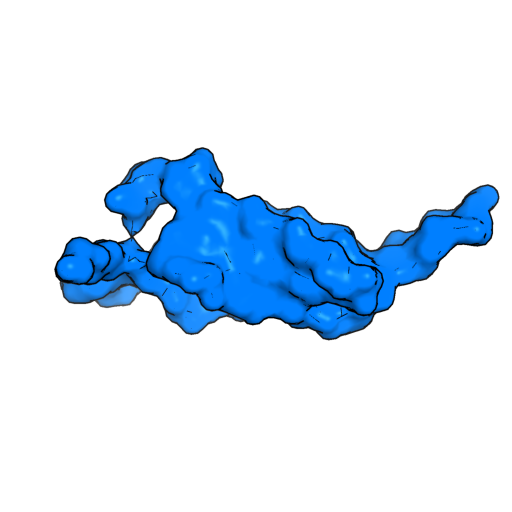IDIDIASDPDWDWDDPDRQWIWTQHPVRDIDIDGNCVVPVVRD

Nearest PDB structures (foldseek):
  6zrc-assembly2_B  TM=3.840E-01  e=4.050E-01  Homo sapiens
  2yb8-assembly1_B  TM=3.651E-01  e=1.711E+00  Drosophila melanogaster
  6nq3-assembly1_A-3  TM=3.650E-01  e=1.711E+00  Homo sapiens
  7m3x-assembly1_A  TM=3.555E-01  e=2.486E+00  Homo sapiens
  6zrd-assembly2_B  TM=3.398E-01  e=2.118E+00  Homo sapiens